Protein AF-A0A1V4SPY4-F1 (afdb_monomer)

Foldseek 3Di:
DPPQLVVLLVVLVVQLVVQLVVLVVVCVVVVHVVSSVVSNVVSNVSSVVSNVVSVVVVVVVVVVVVVPPPPPVPPPPPPPPPPPPDDDDDD

Solvent-accessible surface area (backbone atoms only — not comparable to full-atom values): 5180 Å² total; per-residue (Å²): 131,60,72,67,45,55,48,32,40,53,53,13,53,48,40,27,54,51,30,36,57,51,14,50,54,50,12,65,74,67,75,34,65,67,63,14,51,52,37,31,53,53,21,43,54,54,14,52,49,41,33,51,50,30,52,51,52,52,53,50,51,52,54,49,52,66,71,62,58,66,87,74,83,68,71,66,82,79,72,82,74,84,76,77,80,73,85,84,81,89,135

Organism: Ruminiclostridium hungatei (NCBI:txid48256)

Mean predicted aligned error: 14.37 Å

Radius of gyration: 30.79 Å; Cα contacts (8 Å, |Δi|>4): 60; chains: 1; bounding box: 56×14×103 Å

Secondary structure (DSSP, 8-state):
--HHHHHHHHHHHHHHHHHHHHHHHHHHHHT-HHHHHHHHHHHHHHHHHHHHHHHHHHHHHHHHHHHSS-TTS------------------

Nearest PDB structures (foldseek):
  7a0g-assembly1_FFF  TM=6.537E-01  e=9.069E+00  Serratia marcescens
  5n9j-assembly1_Z  TM=4.064E-01  e=3.245E+00  Schizosaccharomyces pombe

Sequence (91 aa):
MNNTAFGVQLVGWGLVIFGTVFSIAVAVNAGNQVTGLAGIIVSVALGTLLIGFGEIIYLVNKLVENKIAPADSMIAPVNSTDEAEAPEESN

Structure (mmCIF, N/CA/C/O backbone):
data_AF-A0A1V4SPY4-F1
#
_entry.id   AF-A0A1V4SPY4-F1
#
loop_
_atom_site.group_PDB
_atom_site.id
_atom_site.type_symbol
_atom_site.label_atom_id
_atom_site.label_alt_id
_atom_site.label_comp_id
_atom_site.label_asym_id
_atom_site.label_entity_id
_atom_site.label_seq_id
_atom_site.pdbx_PDB_ins_code
_atom_site.Cartn_x
_atom_site.Cartn_y
_atom_site.Cartn_z
_atom_site.occupancy
_atom_site.B_iso_or_equiv
_atom_site.auth_seq_id
_atom_site.auth_comp_id
_atom_site.auth_asym_id
_atom_site.auth_atom_id
_atom_site.pdbx_PDB_model_num
ATOM 1 N N . MET A 1 1 ? -12.072 -8.685 15.464 1.00 54.91 1 MET A N 1
ATOM 2 C CA . MET A 1 1 ? -11.391 -7.489 14.914 1.00 54.91 1 MET A CA 1
ATOM 3 C C . MET A 1 1 ? -12.472 -6.531 14.440 1.00 54.91 1 MET A C 1
ATOM 5 O O . MET A 1 1 ? -13.446 -7.009 13.878 1.00 54.91 1 MET A O 1
ATOM 9 N N . ASN A 1 2 ? -12.360 -5.231 14.724 1.00 62.06 2 ASN A N 1
ATOM 10 C CA . ASN A 1 2 ? -13.357 -4.244 14.294 1.00 62.06 2 ASN A CA 1
ATOM 11 C C . ASN A 1 2 ? -13.314 -4.112 12.756 1.00 62.06 2 ASN A C 1
ATOM 13 O O . ASN A 1 2 ? -12.218 -4.028 12.195 1.00 62.06 2 ASN A O 1
ATOM 17 N N . ASN A 1 3 ? -14.469 -4.105 12.079 1.00 74.06 3 ASN A N 1
ATOM 18 C CA . ASN A 1 3 ? -14.557 -4.115 10.607 1.00 74.06 3 ASN A CA 1
ATOM 19 C C . ASN A 1 3 ? -13.777 -2.951 9.968 1.00 74.06 3 ASN A C 1
ATOM 21 O O . ASN A 1 3 ? -13.184 -3.101 8.902 1.00 74.06 3 ASN A O 1
ATOM 25 N N . THR A 1 4 ? -13.698 -1.817 10.664 1.00 70.50 4 THR A N 1
ATOM 26 C CA . THR A 1 4 ? -12.949 -0.630 10.237 1.00 70.50 4 THR A CA 1
ATOM 27 C C . THR A 1 4 ? -11.434 -0.852 10.235 1.00 70.50 4 THR A C 1
ATOM 29 O O . THR A 1 4 ? -10.758 -0.451 9.294 1.00 70.50 4 THR A O 1
ATOM 32 N N . ALA A 1 5 ? -10.886 -1.533 11.247 1.00 70.56 5 ALA A N 1
ATOM 33 C CA . ALA A 1 5 ? -9.447 -1.801 11.331 1.00 70.56 5 ALA A CA 1
ATOM 34 C C . ALA A 1 5 ? -8.998 -2.792 10.246 1.00 70.56 5 ALA A C 1
ATOM 36 O O . ALA A 1 5 ? -7.957 -2.606 9.621 1.00 70.56 5 ALA A O 1
ATOM 37 N N . PHE A 1 6 ? -9.828 -3.802 9.970 1.00 79.94 6 PHE A N 1
ATOM 38 C CA . PHE A 1 6 ? -9.597 -4.740 8.873 1.00 79.94 6 PHE A CA 1
ATOM 39 C C . PHE A 1 6 ? -9.647 -4.042 7.503 1.00 79.94 6 PHE A C 1
ATOM 41 O O . PHE A 1 6 ? -8.779 -4.271 6.663 1.00 79.94 6 PHE A O 1
ATOM 48 N N . GLY A 1 7 ? -10.607 -3.131 7.296 1.00 82.50 7 GLY A N 1
ATOM 49 C CA . GLY A 1 7 ? -10.706 -2.342 6.066 1.00 82.50 7 GLY A CA 1
ATOM 50 C C . GLY A 1 7 ? -9.482 -1.458 5.815 1.00 82.50 7 GLY A C 1
ATOM 51 O O . GLY A 1 7 ? -8.948 -1.450 4.709 1.00 82.50 7 GLY A O 1
ATOM 52 N N . VAL A 1 8 ? -8.983 -0.766 6.844 1.00 85.31 8 VAL A N 1
ATOM 53 C CA . VAL A 1 8 ? -7.785 0.084 6.727 1.00 85.31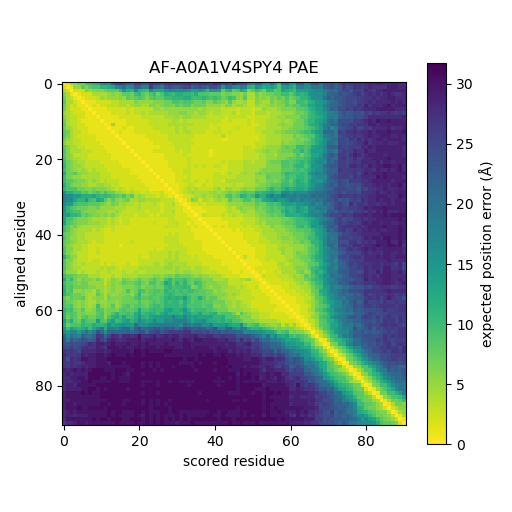 8 VAL A CA 1
ATOM 54 C C . VAL A 1 8 ? -6.534 -0.744 6.421 1.00 85.31 8 VAL A C 1
ATOM 56 O O . VAL A 1 8 ? -5.733 -0.346 5.576 1.00 85.31 8 VAL A O 1
ATOM 59 N N . GLN A 1 9 ? -6.387 -1.921 7.037 1.00 85.00 9 GLN A N 1
ATOM 60 C CA . GLN A 1 9 ? -5.282 -2.832 6.728 1.00 85.00 9 GLN A CA 1
ATOM 61 C C . GLN A 1 9 ? -5.340 -3.338 5.282 1.00 85.00 9 GLN A C 1
ATOM 63 O O . GLN A 1 9 ? -4.321 -3.330 4.593 1.00 85.00 9 GLN A O 1
ATOM 68 N N . LEU A 1 10 ? -6.525 -3.730 4.804 1.00 89.75 10 LEU A N 1
ATOM 69 C CA . LEU A 1 10 ? -6.719 -4.186 3.427 1.00 89.75 10 LEU A CA 1
ATOM 70 C C . LEU A 1 10 ? -6.370 -3.083 2.416 1.00 89.75 10 LEU A C 1
ATOM 72 O O . LEU A 1 10 ? -5.664 -3.342 1.443 1.00 89.75 10 LEU A O 1
ATOM 76 N N . VAL A 1 11 ? -6.819 -1.848 2.663 1.00 89.88 11 VAL A N 1
ATOM 77 C CA . VAL A 1 11 ? -6.502 -0.685 1.818 1.00 89.88 11 VAL A CA 1
ATOM 78 C C . VAL A 1 11 ? -5.006 -0.376 1.847 1.00 89.88 11 VAL A C 1
ATOM 80 O O . VAL A 1 11 ? -4.417 -0.140 0.795 1.00 89.88 11 VAL A O 1
ATOM 83 N N . GLY A 1 12 ? -4.374 -0.424 3.022 1.00 90.38 12 GLY A N 1
ATOM 84 C CA . GLY A 1 12 ? -2.939 -0.191 3.168 1.00 90.38 12 GLY A CA 1
ATOM 85 C C . GLY A 1 12 ? -2.100 -1.199 2.382 1.00 90.38 12 GLY A C 1
ATOM 86 O O . GLY A 1 12 ? -1.284 -0.799 1.554 1.00 90.38 12 GLY A O 1
ATOM 87 N N . TRP A 1 13 ? -2.348 -2.500 2.558 1.00 91.06 13 TRP A N 1
ATOM 88 C CA . TRP A 1 13 ? -1.672 -3.549 1.783 1.00 91.06 13 TRP A CA 1
ATOM 89 C C . TRP A 1 13 ? -1.982 -3.467 0.287 1.00 91.06 13 TRP A C 1
ATOM 91 O O . TRP A 1 13 ? -1.081 -3.632 -0.537 1.00 91.06 13 TRP A O 1
ATOM 101 N N . GLY A 1 14 ? -3.232 -3.161 -0.070 1.00 92.69 14 GLY A N 1
ATOM 102 C CA . GLY A 1 14 ? -3.638 -2.942 -1.455 1.00 92.69 14 GLY A CA 1
ATOM 103 C C . GLY A 1 14 ? -2.843 -1.816 -2.114 1.00 92.69 14 GLY A C 1
ATOM 104 O O . GLY A 1 14 ? -2.368 -1.980 -3.235 1.00 92.69 14 GLY A O 1
ATOM 105 N N . LEU A 1 15 ? -2.620 -0.713 -1.397 1.00 93.38 15 LEU A N 1
ATOM 106 C CA . LEU A 1 15 ? -1.834 0.419 -1.880 1.00 93.38 15 LEU A CA 1
ATOM 107 C C . LEU A 1 15 ? -0.350 0.065 -2.059 1.00 93.38 15 LEU A C 1
ATOM 109 O O . LEU A 1 15 ? 0.241 0.456 -3.065 1.00 93.38 15 LEU A O 1
ATOM 113 N N . VAL A 1 16 ? 0.238 -0.725 -1.153 1.00 93.94 16 VAL A N 1
ATOM 114 C CA . VAL A 1 16 ? 1.620 -1.215 -1.314 1.00 93.94 16 VAL A CA 1
ATOM 115 C C . VAL A 1 16 ? 1.754 -2.077 -2.568 1.00 93.94 16 VAL A C 1
ATOM 117 O O . VAL A 1 16 ? 2.644 -1.843 -3.387 1.00 93.94 16 VAL A O 1
ATOM 120 N N . ILE A 1 17 ? 0.870 -3.064 -2.739 1.00 94.44 17 ILE A N 1
ATOM 121 C CA . ILE A 1 17 ? 0.931 -4.007 -3.864 1.00 94.44 17 ILE A CA 1
ATOM 122 C C . ILE A 1 17 ? 0.687 -3.271 -5.182 1.00 94.44 17 ILE A C 1
ATOM 124 O O . ILE A 1 17 ? 1.494 -3.372 -6.107 1.00 94.44 17 ILE A O 1
ATOM 128 N N . PHE A 1 18 ? -0.392 -2.490 -5.256 1.00 95.06 18 PHE A N 1
ATOM 129 C CA . PHE A 1 18 ? -0.746 -1.737 -6.454 1.00 95.06 18 PHE A CA 1
ATOM 130 C C . PHE A 1 18 ? 0.341 -0.729 -6.822 1.00 95.06 18 PHE A C 1
ATOM 132 O O . PHE A 1 18 ? 0.792 -0.689 -7.966 1.00 95.06 18 PHE A O 1
ATOM 139 N N . GLY A 1 19 ? 0.810 0.044 -5.844 1.00 92.69 19 GLY A N 1
ATOM 140 C CA . GLY A 1 19 ? 1.853 1.035 -6.048 1.00 92.69 19 GLY A CA 1
ATOM 141 C C . GLY A 1 19 ? 3.176 0.415 -6.497 1.00 92.69 19 GLY A C 1
ATOM 142 O O . GLY A 1 19 ? 3.838 0.964 -7.375 1.00 92.69 19 GLY A O 1
ATOM 143 N N . THR A 1 20 ? 3.523 -0.775 -5.999 1.00 93.25 20 THR A N 1
ATOM 144 C CA . THR A 1 20 ? 4.711 -1.514 -6.454 1.00 93.25 20 THR A CA 1
ATOM 145 C C . THR A 1 20 ? 4.585 -1.942 -7.916 1.00 93.25 20 THR A C 1
ATOM 147 O O . THR A 1 20 ? 5.477 -1.659 -8.715 1.00 93.25 20 THR A O 1
ATOM 150 N N . VAL A 1 21 ? 3.466 -2.568 -8.299 1.00 94.69 21 VAL A N 1
ATOM 151 C CA . VAL A 1 21 ? 3.228 -3.011 -9.686 1.00 94.69 21 VAL A CA 1
ATOM 152 C C . VAL A 1 21 ? 3.213 -1.821 -10.647 1.00 94.69 21 VAL A C 1
ATOM 154 O O . VAL A 1 21 ? 3.868 -1.852 -11.690 1.00 94.69 21 VAL A O 1
ATOM 157 N N . PHE A 1 22 ? 2.519 -0.744 -10.273 1.00 93.44 22 PHE A N 1
ATOM 158 C CA . PHE A 1 22 ? 2.467 0.485 -11.057 1.00 93.44 22 PHE A CA 1
ATOM 159 C C . PHE A 1 22 ? 3.857 1.107 -11.231 1.00 93.44 22 PHE A C 1
ATOM 161 O O . PHE A 1 22 ? 4.238 1.487 -12.335 1.00 93.44 22 PHE A O 1
ATOM 168 N N . SER A 1 23 ? 4.653 1.153 -10.163 1.00 92.44 23 SER A N 1
ATOM 169 C CA . SER A 1 23 ? 6.000 1.727 -10.200 1.00 92.44 23 SER A CA 1
ATOM 170 C C . SER A 1 23 ? 6.952 0.934 -11.091 1.00 92.44 23 SER A C 1
ATOM 172 O O . SER A 1 23 ? 7.769 1.535 -11.784 1.00 92.44 23 SER A O 1
ATOM 174 N N . ILE A 1 24 ? 6.821 -0.395 -11.139 1.00 91.38 24 ILE A N 1
ATOM 175 C CA . ILE A 1 24 ? 7.570 -1.235 -12.085 1.00 91.38 24 ILE A CA 1
ATOM 176 C C . ILE A 1 24 ? 7.184 -0.880 -13.525 1.00 91.38 24 ILE A C 1
ATOM 178 O O . ILE A 1 24 ? 8.067 -0.668 -14.355 1.00 91.38 24 ILE A O 1
ATOM 182 N N . ALA A 1 25 ? 5.887 -0.750 -13.822 1.00 92.00 25 ALA A N 1
ATOM 183 C CA . ALA A 1 25 ? 5.425 -0.358 -15.154 1.00 92.00 25 ALA A CA 1
ATOM 184 C C . ALA A 1 25 ? 5.954 1.029 -15.563 1.00 92.00 25 ALA A C 1
ATOM 186 O O . ALA A 1 25 ? 6.423 1.206 -16.687 1.00 92.00 25 ALA A O 1
ATOM 187 N N . VAL A 1 26 ? 5.955 1.993 -14.636 1.00 90.06 26 VAL A N 1
ATOM 188 C CA . VAL A 1 26 ? 6.544 3.324 -14.854 1.00 90.06 26 VAL A CA 1
ATOM 189 C C . VAL A 1 26 ? 8.050 3.232 -15.095 1.00 90.06 26 VAL A C 1
ATOM 191 O O . VAL A 1 26 ? 8.546 3.881 -16.010 1.00 90.06 26 VAL A O 1
ATOM 194 N N . ALA A 1 27 ? 8.780 2.416 -14.329 1.00 92.00 27 ALA A N 1
ATOM 195 C CA . ALA A 1 27 ? 10.223 2.233 -14.493 1.00 92.00 27 ALA A CA 1
ATOM 196 C C . ALA A 1 27 ? 10.578 1.691 -15.881 1.00 92.00 27 ALA A C 1
ATOM 198 O O . ALA A 1 27 ? 11.500 2.188 -16.528 1.00 92.00 27 ALA A O 1
ATOM 199 N N . VAL A 1 28 ? 9.819 0.688 -16.336 1.00 93.00 28 VAL A N 1
ATOM 200 C CA . VAL A 1 28 ? 9.984 0.068 -17.654 1.00 93.00 28 VAL A CA 1
ATOM 201 C C . VAL A 1 28 ? 9.651 1.067 -18.759 1.00 93.00 28 VAL A C 1
ATOM 203 O O . VAL A 1 28 ? 10.425 1.205 -19.700 1.00 93.00 28 VAL A O 1
ATOM 206 N N . ASN A 1 29 ? 8.550 1.811 -18.627 1.00 92.50 29 ASN A N 1
ATOM 207 C CA . ASN A 1 29 ? 8.130 2.784 -19.635 1.00 92.50 29 ASN A CA 1
ATOM 208 C C . ASN A 1 29 ? 9.057 4.012 -19.711 1.00 92.50 29 ASN A C 1
ATOM 210 O O . ASN A 1 29 ? 9.306 4.540 -20.788 1.00 92.50 29 ASN A O 1
ATOM 214 N N . ALA A 1 30 ? 9.586 4.467 -18.575 1.00 88.00 30 ALA A N 1
ATOM 215 C CA . ALA A 1 30 ? 10.510 5.598 -18.510 1.00 88.00 30 ALA A CA 1
ATOM 216 C C . ALA A 1 30 ? 11.967 5.212 -18.821 1.00 88.00 30 ALA A C 1
ATOM 218 O O . ALA A 1 30 ? 12.814 6.095 -18.949 1.00 88.00 30 ALA A O 1
ATOM 219 N N . GLY A 1 31 ? 12.290 3.913 -18.872 1.00 90.12 31 GLY A N 1
ATOM 220 C CA . GLY A 1 31 ? 13.667 3.422 -18.985 1.00 90.12 31 GLY A CA 1
ATOM 221 C C . GLY A 1 31 ? 14.557 3.798 -17.791 1.00 90.12 31 GLY A C 1
ATOM 222 O O . 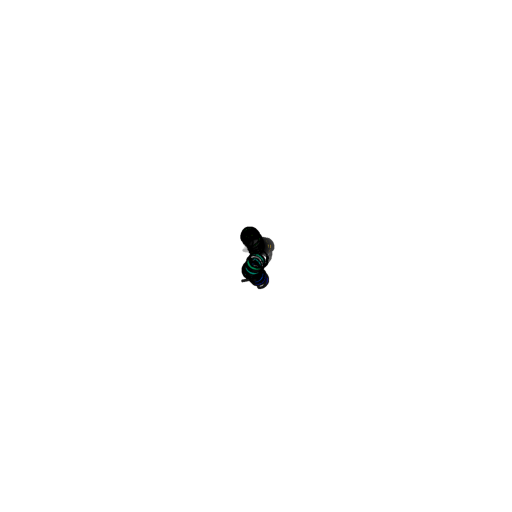GLY A 1 31 ? 15.780 3.718 -17.887 1.00 90.12 31 GLY A O 1
ATOM 223 N N . ASN A 1 32 ? 13.963 4.227 -16.671 1.00 91.94 32 ASN A N 1
ATOM 224 C CA . ASN A 1 32 ? 14.676 4.742 -15.507 1.00 91.94 32 ASN A CA 1
ATOM 225 C C . ASN A 1 32 ? 14.289 3.977 -14.237 1.00 91.94 32 ASN A C 1
ATOM 227 O O . ASN A 1 32 ? 13.193 4.132 -13.690 1.00 91.94 32 ASN A O 1
ATOM 231 N N . GLN A 1 33 ? 15.240 3.198 -13.724 1.00 87.56 33 GLN A N 1
ATOM 232 C CA . GLN A 1 33 ? 15.059 2.412 -12.504 1.00 87.56 33 GLN A CA 1
ATOM 233 C C . GLN A 1 33 ? 14.909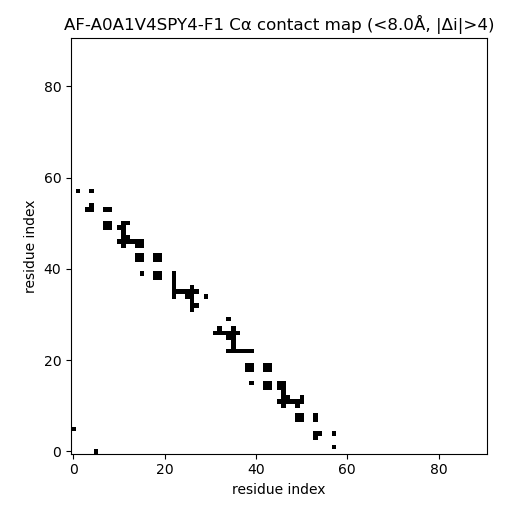 3.284 -11.250 1.00 87.56 33 GLN A C 1
ATOM 235 O O . GLN A 1 33 ? 14.232 2.879 -10.309 1.00 87.56 33 GLN A O 1
ATOM 240 N N . VAL A 1 34 ? 15.476 4.497 -11.240 1.00 90.25 34 VAL A N 1
ATOM 241 C CA . VAL A 1 34 ? 15.390 5.416 -10.093 1.00 90.25 34 VAL A CA 1
ATOM 242 C C . VAL A 1 34 ? 13.951 5.891 -9.887 1.00 90.25 34 VAL A C 1
ATOM 244 O O . VAL A 1 34 ? 13.470 5.927 -8.757 1.00 90.25 34 VAL A O 1
ATOM 247 N N . THR A 1 35 ? 13.230 6.188 -10.972 1.00 85.75 35 THR A N 1
ATOM 248 C CA . THR A 1 35 ? 11.811 6.574 -10.915 1.00 85.75 35 THR A CA 1
ATOM 249 C C . THR A 1 35 ? 10.939 5.426 -10.405 1.00 85.75 35 THR A C 1
ATOM 251 O O . THR A 1 35 ? 10.054 5.647 -9.580 1.00 85.75 35 THR A O 1
ATOM 254 N N . GLY A 1 36 ? 11.230 4.195 -10.834 1.00 88.94 36 GLY A N 1
ATOM 255 C CA . GLY A 1 36 ? 10.574 2.992 -10.321 1.00 88.94 36 GLY A CA 1
ATOM 256 C C . GLY A 1 36 ? 10.787 2.790 -8.829 1.00 88.94 36 GLY A C 1
ATOM 257 O O . GLY A 1 36 ? 9.834 2.607 -8.076 1.00 88.94 36 GLY A O 1
ATOM 258 N N . LEU A 1 37 ? 12.041 2.875 -8.388 1.00 92.12 37 LEU A N 1
ATOM 259 C CA . LEU A 1 37 ? 12.392 2.717 -6.982 1.00 92.12 37 LEU A CA 1
ATOM 260 C C . LEU A 1 37 ? 11.723 3.787 -6.110 1.00 92.12 37 LEU A C 1
ATOM 262 O O . LEU A 1 37 ? 11.173 3.463 -5.060 1.00 92.12 37 LEU A O 1
ATOM 266 N N . ALA A 1 38 ? 11.715 5.043 -6.563 1.00 91.50 38 ALA A N 1
ATOM 267 C CA . ALA A 1 38 ? 11.041 6.132 -5.864 1.00 91.50 38 ALA A CA 1
ATOM 268 C C . ALA A 1 38 ? 9.536 5.859 -5.699 1.00 91.50 38 ALA A C 1
ATOM 270 O O . ALA A 1 38 ? 8.997 6.034 -4.607 1.00 91.50 38 ALA A O 1
ATOM 271 N N . GLY A 1 39 ? 8.870 5.368 -6.749 1.00 90.31 39 GLY A N 1
ATOM 272 C CA . GLY A 1 39 ? 7.455 5.003 -6.685 1.00 90.31 39 GLY A CA 1
ATOM 273 C C . GLY A 1 39 ? 7.167 3.874 -5.687 1.00 90.31 39 GLY A C 1
ATOM 274 O O . GLY A 1 39 ? 6.203 3.958 -4.920 1.00 90.31 39 GLY A O 1
ATOM 275 N N . ILE A 1 40 ? 8.038 2.859 -5.620 1.00 93.56 40 ILE A N 1
ATOM 276 C CA . ILE A 1 40 ? 7.921 1.768 -4.639 1.00 93.56 40 ILE A CA 1
ATOM 277 C C . ILE A 1 40 ? 8.062 2.317 -3.217 1.00 93.56 40 ILE A C 1
ATOM 279 O O . ILE A 1 40 ? 7.218 2.030 -2.371 1.00 93.56 40 ILE A O 1
ATOM 283 N N . ILE A 1 41 ? 9.083 3.139 -2.952 1.00 94.00 41 ILE A N 1
ATOM 284 C CA . ILE A 1 41 ? 9.328 3.715 -1.620 1.00 94.00 41 ILE A CA 1
ATOM 285 C C . ILE A 1 41 ? 8.123 4.533 -1.150 1.00 94.00 41 ILE A C 1
ATOM 287 O O . ILE A 1 41 ? 7.661 4.352 -0.024 1.00 94.00 41 ILE A O 1
ATOM 291 N N . VAL A 1 42 ? 7.581 5.395 -2.015 1.00 93.56 42 VAL A N 1
ATOM 292 C CA . VAL A 1 42 ? 6.403 6.212 -1.690 1.00 93.56 42 VAL A CA 1
ATOM 293 C C . VAL A 1 42 ? 5.187 5.333 -1.399 1.00 93.56 42 VAL A C 1
ATOM 295 O O . VAL A 1 42 ? 4.483 5.559 -0.417 1.00 93.56 42 VAL A O 1
ATOM 298 N N . SER A 1 43 ? 4.963 4.298 -2.208 1.00 92.38 43 SER A N 1
ATOM 299 C CA . SER A 1 43 ? 3.835 3.379 -2.028 1.00 92.38 43 SER A CA 1
ATOM 300 C C . SER A 1 43 ? 3.937 2.599 -0.717 1.00 92.38 43 SER A C 1
ATOM 302 O O . SER A 1 43 ? 2.955 2.481 0.013 1.00 92.38 43 SER A O 1
ATOM 304 N N . VAL A 1 44 ? 5.133 2.112 -0.376 1.00 93.38 44 VAL A N 1
ATOM 305 C CA . VAL A 1 44 ? 5.393 1.437 0.901 1.00 93.38 44 VAL A CA 1
ATOM 306 C C . VAL A 1 44 ? 5.175 2.399 2.067 1.00 93.38 44 VAL A C 1
ATOM 308 O O . VAL A 1 44 ? 4.479 2.038 3.009 1.00 93.38 44 VAL A O 1
ATOM 311 N N . ALA A 1 45 ? 5.709 3.621 1.998 1.00 92.88 45 ALA A N 1
ATOM 312 C C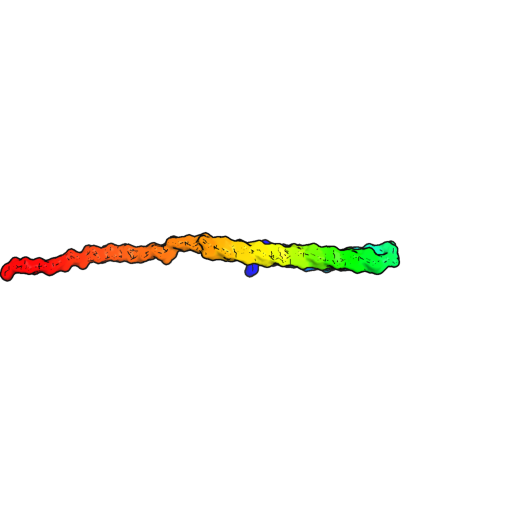A . ALA A 1 45 ? 5.568 4.614 3.062 1.00 92.88 45 ALA A CA 1
ATOM 313 C C . ALA A 1 45 ? 4.102 4.995 3.315 1.00 92.88 45 ALA A C 1
ATOM 315 O O . ALA A 1 45 ? 3.664 5.051 4.461 1.00 92.88 45 ALA A O 1
ATOM 316 N N . LEU A 1 46 ? 3.322 5.223 2.257 1.00 92.31 46 LEU A N 1
ATOM 317 C CA . LEU A 1 46 ? 1.898 5.537 2.384 1.00 92.31 46 LEU A CA 1
ATOM 318 C C . LEU A 1 46 ? 1.093 4.336 2.893 1.00 92.31 46 LEU A C 1
ATOM 320 O O . LEU A 1 46 ? 0.226 4.497 3.750 1.00 92.31 46 LEU A O 1
ATOM 324 N N . GLY A 1 47 ? 1.388 3.131 2.404 1.00 91.38 47 GLY A N 1
ATOM 325 C CA . GLY A 1 47 ? 0.702 1.918 2.835 1.00 91.38 47 GLY A CA 1
ATOM 326 C C . GLY A 1 47 ? 0.947 1.598 4.309 1.00 91.38 47 GLY A C 1
ATOM 327 O O . GLY A 1 47 ? -0.005 1.337 5.046 1.00 91.38 47 GLY A O 1
ATOM 328 N N . THR A 1 48 ? 2.198 1.685 4.772 1.00 90.88 48 THR A N 1
ATOM 329 C CA . THR A 1 48 ? 2.538 1.470 6.187 1.00 90.88 48 THR A CA 1
ATOM 330 C C . THR A 1 48 ? 1.966 2.560 7.084 1.00 90.88 48 THR A C 1
ATOM 332 O O . THR A 1 48 ? 1.479 2.244 8.169 1.00 90.88 48 THR A O 1
ATOM 335 N N . LEU A 1 49 ? 1.940 3.818 6.628 1.00 90.81 49 LEU A N 1
ATOM 336 C CA . LEU A 1 49 ? 1.301 4.915 7.354 1.00 90.81 49 LEU A CA 1
ATOM 337 C C . LEU A 1 49 ? -0.194 4.646 7.567 1.00 90.81 49 LEU A C 1
ATOM 339 O O . LEU A 1 49 ? -0.686 4.810 8.680 1.00 90.81 49 LEU A O 1
ATOM 343 N N . LEU A 1 50 ? -0.909 4.203 6.527 1.00 88.00 50 LEU A N 1
ATOM 344 C CA . LEU A 1 50 ? -2.333 3.871 6.623 1.00 88.00 50 LEU A CA 1
ATOM 345 C C . LEU A 1 50 ? -2.580 2.712 7.593 1.00 88.00 50 LEU A C 1
ATOM 347 O O . LEU A 1 50 ? -3.459 2.812 8.448 1.00 88.00 50 LEU A O 1
ATOM 351 N N . ILE A 1 51 ? -1.778 1.647 7.505 1.00 89.69 51 ILE A N 1
ATOM 352 C CA . ILE A 1 51 ? -1.860 0.503 8.424 1.00 89.69 51 ILE A CA 1
ATOM 353 C C . ILE A 1 51 ? -1.634 0.968 9.870 1.00 89.69 51 ILE A C 1
ATOM 355 O O . ILE A 1 51 ? -2.458 0.682 10.740 1.00 89.69 51 ILE A O 1
ATOM 359 N N . GLY A 1 52 ? -0.571 1.740 10.115 1.00 86.12 52 GLY A N 1
ATOM 360 C CA . GLY A 1 52 ? -0.234 2.260 11.441 1.00 86.12 52 GLY A CA 1
ATOM 361 C C . GLY A 1 52 ? -1.302 3.201 12.006 1.00 86.12 52 GLY A C 1
ATOM 362 O O . GLY A 1 52 ? -1.675 3.080 13.171 1.00 86.12 52 GLY A O 1
ATOM 363 N N . PHE A 1 53 ? -1.870 4.091 11.185 1.00 81.31 53 PHE A N 1
ATOM 364 C CA . PHE A 1 53 ? -2.994 4.938 11.600 1.00 81.31 53 PHE A CA 1
ATOM 365 C C . PHE A 1 53 ? -4.226 4.114 11.988 1.00 81.31 53 PHE A C 1
ATOM 367 O O . PHE A 1 53 ? -4.892 4.441 12.971 1.00 81.31 53 PHE A O 1
ATOM 374 N N . GLY A 1 54 ? -4.518 3.030 11.262 1.00 82.00 54 GLY A N 1
ATOM 375 C CA . GLY A 1 54 ? -5.600 2.107 11.605 1.00 82.00 54 GLY A CA 1
ATOM 376 C C . GLY A 1 54 ? -5.422 1.471 12.986 1.00 82.00 54 GLY A C 1
ATOM 377 O O . GLY A 1 54 ? -6.379 1.397 13.761 1.00 82.00 54 GLY A O 1
ATOM 378 N N . GLU A 1 55 ? -4.196 1.065 13.325 1.00 83.38 55 GLU A N 1
ATOM 379 C CA . GLU A 1 55 ? -3.873 0.522 14.650 1.00 83.38 55 GLU A CA 1
ATOM 380 C C . GLU A 1 55 ? -3.998 1.570 15.757 1.00 83.38 55 GLU A C 1
ATOM 382 O O . GLU A 1 55 ? -4.580 1.284 16.805 1.00 83.38 55 GLU A O 1
ATOM 387 N N . ILE A 1 56 ? -3.530 2.799 15.516 1.00 83.44 56 ILE A N 1
ATOM 388 C CA . ILE A 1 56 ? -3.655 3.905 16.474 1.00 83.44 56 ILE A CA 1
ATOM 389 C C . ILE A 1 56 ? -5.130 4.203 16.755 1.00 83.44 56 ILE A C 1
ATOM 391 O O . ILE A 1 56 ? -5.519 4.297 17.917 1.00 83.44 56 ILE A O 1
ATOM 395 N N . ILE A 1 57 ? -5.971 4.301 15.720 1.00 79.88 57 ILE A N 1
ATOM 396 C CA . ILE A 1 57 ? -7.412 4.545 15.887 1.00 79.88 57 ILE A CA 1
ATOM 397 C C . ILE A 1 57 ? -8.068 3.411 16.676 1.00 79.88 57 ILE A C 1
ATOM 399 O O . ILE A 1 57 ? -8.877 3.671 17.567 1.00 79.88 57 ILE A O 1
ATOM 403 N N . TYR A 1 58 ? -7.716 2.154 16.393 1.00 82.50 58 TYR A N 1
ATOM 404 C CA . TYR A 1 58 ? -8.217 1.017 17.163 1.00 82.50 58 TYR A CA 1
ATOM 405 C C . TYR A 1 58 ? -7.828 1.118 18.645 1.00 82.50 58 TYR A C 1
ATOM 407 O O . TYR A 1 58 ? -8.667 0.912 19.523 1.00 82.50 58 TYR A O 1
ATOM 415 N N . LEU A 1 59 ? -6.577 1.479 18.926 1.00 82.50 59 LEU A N 1
ATOM 416 C CA . LEU A 1 59 ? -6.061 1.599 20.285 1.00 82.50 59 LEU A CA 1
ATOM 417 C C . LEU A 1 59 ? -6.725 2.758 21.044 1.00 82.50 59 LEU A C 1
ATOM 419 O O . LEU A 1 59 ? -7.110 2.590 22.201 1.00 82.50 59 LEU A O 1
ATOM 423 N N . VAL A 1 60 ? -6.931 3.899 20.379 1.00 84.06 60 VAL A N 1
ATOM 424 C CA . VAL A 1 60 ? -7.653 5.059 20.923 1.00 84.06 60 VAL A CA 1
ATOM 425 C C . VAL A 1 60 ? -9.119 4.722 21.187 1.00 84.06 60 VAL A C 1
ATOM 427 O O . VAL A 1 60 ? -9.595 4.990 22.285 1.00 84.06 60 VAL A O 1
ATOM 430 N N . ASN A 1 61 ? -9.824 4.084 20.249 1.00 79.81 61 ASN A N 1
ATOM 431 C CA . ASN A 1 61 ? -11.216 3.674 20.461 1.00 79.81 61 ASN A CA 1
ATOM 432 C C . ASN A 1 61 ? -11.346 2.726 21.654 1.00 79.81 61 ASN A C 1
ATOM 434 O O . ASN A 1 61 ? -12.227 2.913 22.485 1.00 79.81 61 ASN A O 1
ATOM 438 N N . LYS A 1 62 ? -10.417 1.776 21.800 1.00 79.62 62 LYS A N 1
ATOM 439 C CA . LYS A 1 62 ? -10.389 0.870 22.952 1.00 79.62 62 LYS A CA 1
ATOM 440 C C . LYS A 1 62 ? -10.109 1.604 24.270 1.00 79.62 62 LYS A C 1
ATOM 442 O O . LYS A 1 62 ? -10.695 1.276 25.297 1.00 79.62 62 LYS A O 1
ATOM 447 N N . LEU A 1 63 ? -9.211 2.593 24.262 1.00 80.25 63 LEU A N 1
ATOM 448 C CA . LEU A 1 63 ? -8.933 3.448 25.423 1.00 80.25 63 LEU A CA 1
ATOM 449 C C . LEU A 1 63 ? -10.152 4.288 25.815 1.00 80.25 63 LEU A C 1
ATOM 451 O O . LEU A 1 63 ? -10.417 4.450 27.003 1.00 80.25 63 LEU A O 1
ATOM 455 N N . VAL A 1 64 ? -10.886 4.812 24.832 1.00 77.88 64 VAL A N 1
ATOM 456 C CA . VAL A 1 64 ? -12.107 5.591 25.053 1.00 77.88 64 VAL A CA 1
ATOM 457 C C . VAL A 1 64 ? -13.235 4.695 25.567 1.00 77.88 64 VAL A C 1
ATOM 459 O O . VAL A 1 64 ? -13.810 5.022 26.597 1.00 77.88 64 VAL A O 1
ATOM 462 N N . GLU A 1 65 ? -13.493 3.535 24.953 1.00 71.94 65 GLU A N 1
ATOM 463 C CA . GLU A 1 65 ? -14.480 2.558 25.450 1.00 71.94 65 GLU A CA 1
ATOM 464 C C . GLU A 1 65 ? -14.195 2.141 26.897 1.00 71.94 65 GLU A C 1
ATOM 466 O O . GLU A 1 65 ? -15.102 2.136 27.722 1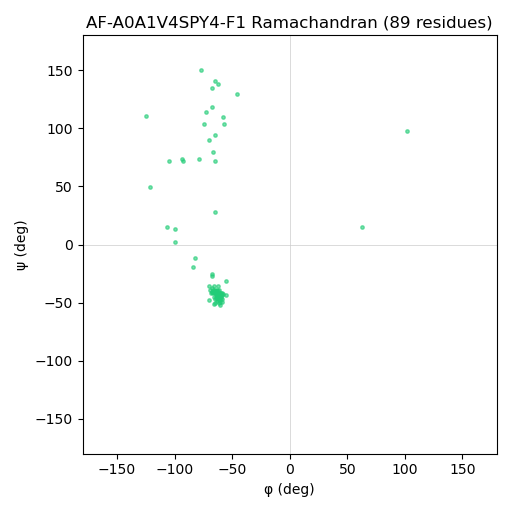.00 71.94 65 GLU A O 1
ATOM 471 N N . ASN A 1 66 ? -12.931 1.884 27.250 1.00 60.34 66 ASN A N 1
ATOM 472 C CA . ASN A 1 66 ? -12.560 1.549 28.628 1.00 60.34 66 ASN A CA 1
ATOM 473 C C . ASN A 1 66 ? -12.731 2.713 29.619 1.00 60.34 66 ASN A C 1
ATOM 475 O O . ASN A 1 66 ? -12.896 2.465 30.810 1.00 60.34 66 ASN A O 1
ATOM 479 N N . LYS A 1 67 ? -12.682 3.974 29.169 1.00 58.84 67 LYS A N 1
ATOM 480 C CA . LYS A 1 67 ? -12.953 5.142 30.026 1.00 58.84 67 LYS A CA 1
ATOM 481 C C . LYS A 1 67 ? -14.442 5.467 30.163 1.00 58.84 67 LYS A C 1
ATOM 483 O O . LYS A 1 67 ? -14.803 6.168 31.101 1.00 58.84 67 LYS A O 1
ATOM 488 N N . ILE A 1 68 ? -15.279 4.973 29.250 1.00 52.75 68 ILE A N 1
ATOM 489 C CA . ILE A 1 68 ? -16.744 5.121 29.267 1.00 52.75 68 ILE A CA 1
ATOM 490 C C . ILE A 1 68 ? -17.407 3.785 29.651 1.00 52.75 68 ILE A C 1
ATOM 492 O O . ILE A 1 68 ? -18.606 3.623 29.469 1.00 52.75 68 ILE A O 1
ATOM 496 N N . ALA A 1 69 ? -16.671 2.812 30.204 1.00 46.84 69 ALA A N 1
ATOM 497 C CA . ALA A 1 69 ? -17.313 1.726 30.936 1.00 46.84 69 ALA A CA 1
ATOM 498 C C . ALA A 1 69 ? -18.119 2.394 32.062 1.00 46.84 69 ALA A C 1
ATOM 500 O O . ALA A 1 69 ? -17.516 3.029 32.934 1.00 46.84 69 ALA A O 1
ATOM 501 N N . PRO A 1 70 ? -19.460 2.376 31.989 1.00 46.72 70 PRO A N 1
ATOM 502 C CA . PRO A 1 70 ? -20.268 3.164 32.889 1.00 46.72 70 PRO A CA 1
ATOM 503 C C . PRO A 1 70 ? -20.007 2.663 34.302 1.00 46.72 70 PRO A C 1
ATOM 505 O O . PRO A 1 70 ? -19.966 1.457 34.558 1.00 46.72 70 PRO A O 1
ATOM 508 N N . ALA A 1 71 ? -19.884 3.598 35.234 1.00 50.44 71 ALA A N 1
ATOM 509 C CA . ALA A 1 71 ? -19.920 3.340 36.666 1.00 50.44 71 ALA A CA 1
ATOM 510 C C . ALA A 1 71 ? -21.303 2.813 37.137 1.00 50.44 71 ALA A C 1
ATOM 512 O O . ALA A 1 71 ? -21.673 3.014 38.287 1.00 50.44 71 ALA A O 1
ATOM 513 N N . ASP A 1 72 ? -22.059 2.128 36.270 1.00 43.50 72 ASP A N 1
ATOM 514 C CA . ASP A 1 72 ? -23.433 1.666 36.497 1.00 43.50 72 ASP A CA 1
ATOM 515 C C . ASP A 1 72 ? -23.521 0.180 36.884 1.00 43.50 72 ASP A C 1
ATOM 517 O O . ASP A 1 72 ? -24.615 -0.334 37.100 1.00 43.50 72 ASP A O 1
ATOM 521 N N . SER A 1 73 ? -22.401 -0.540 37.031 1.00 49.91 73 SER A N 1
ATOM 522 C CA . SER A 1 73 ? -22.417 -1.924 37.548 1.00 49.91 73 SER A CA 1
ATOM 523 C C . SER A 1 73 ? -22.056 -2.054 39.032 1.00 49.91 73 SER A C 1
ATOM 525 O O . SER A 1 73 ? -21.802 -3.161 39.503 1.00 49.91 73 SER A O 1
ATOM 527 N N . MET A 1 74 ? -22.038 -0.955 39.786 1.00 47.28 74 MET A N 1
ATOM 528 C CA . MET A 1 74 ? -22.026 -0.990 41.252 1.00 47.28 74 MET A CA 1
ATOM 529 C C . MET A 1 74 ? -23.243 -0.242 41.804 1.00 47.28 74 MET A C 1
ATOM 531 O O . MET A 1 74 ? -23.151 0.570 42.719 1.00 47.28 74 MET A O 1
ATOM 535 N N . ILE A 1 75 ? -24.427 -0.573 41.280 1.00 49.47 75 ILE A N 1
ATOM 536 C CA . ILE A 1 75 ? -25.617 -0.561 42.129 1.00 49.47 75 ILE A CA 1
ATOM 537 C C . ILE A 1 75 ? -25.353 -1.655 43.164 1.00 49.47 75 ILE A C 1
ATOM 539 O O . ILE A 1 75 ? -25.549 -2.842 42.902 1.00 49.47 75 ILE A O 1
ATOM 543 N N . ALA A 1 76 ? -24.809 -1.258 44.317 1.00 49.62 76 ALA A N 1
ATOM 544 C CA . ALA A 1 76 ? -24.886 -2.073 45.514 1.00 49.62 76 ALA A CA 1
ATOM 545 C C . ALA A 1 76 ? -26.340 -2.549 45.616 1.00 49.62 76 ALA A C 1
ATOM 547 O O . ALA A 1 76 ? -27.237 -1.708 45.489 1.00 49.62 76 ALA A O 1
ATOM 548 N N . PRO A 1 77 ? -26.618 -3.852 45.796 1.00 49.72 77 PRO A N 1
ATOM 549 C CA . PRO A 1 77 ? -27.942 -4.232 46.232 1.00 49.72 77 PRO A CA 1
ATOM 550 C C . PRO A 1 77 ? -28.161 -3.485 47.548 1.00 49.72 77 PRO A C 1
ATOM 552 O O . PRO A 1 77 ? -27.571 -3.826 48.572 1.00 49.72 77 PRO A O 1
ATOM 555 N N . VAL A 1 78 ? -28.956 -2.416 47.502 1.00 51.34 78 VAL A N 1
ATOM 556 C CA . VAL A 1 78 ? -29.586 -1.836 48.680 1.00 51.34 78 VAL A CA 1
ATOM 557 C C . VAL A 1 78 ? -30.568 -2.908 49.121 1.00 51.34 78 VAL A C 1
ATOM 559 O O . VAL A 1 78 ? -31.743 -2.896 48.773 1.00 51.34 78 VAL A O 1
ATOM 562 N N . ASN A 1 79 ? -30.035 -3.918 49.806 1.00 45.72 79 ASN A N 1
ATOM 563 C CA . ASN A 1 79 ? -30.822 -4.759 50.668 1.00 45.72 79 ASN A CA 1
ATOM 564 C C . ASN A 1 79 ? -31.188 -3.859 51.844 1.00 45.72 79 ASN A C 1
ATOM 566 O O . ASN A 1 79 ? -30.422 -3.710 52.796 1.00 45.72 79 ASN A O 1
ATOM 570 N N . SER A 1 80 ? -32.318 -3.172 51.709 1.00 52.62 80 SER A N 1
ATOM 571 C CA . SER A 1 80 ? -33.031 -2.540 52.807 1.00 52.62 80 SER A CA 1
ATOM 572 C C . SER A 1 80 ? -33.524 -3.639 53.750 1.00 52.62 80 SER A C 1
ATOM 574 O O . SER A 1 80 ? -34.705 -3.967 53.783 1.00 52.62 80 SER A O 1
ATOM 576 N N . THR A 1 81 ? -32.594 -4.240 54.483 1.00 53.75 81 THR A N 1
ATOM 577 C CA . THR A 1 81 ? -32.868 -4.929 5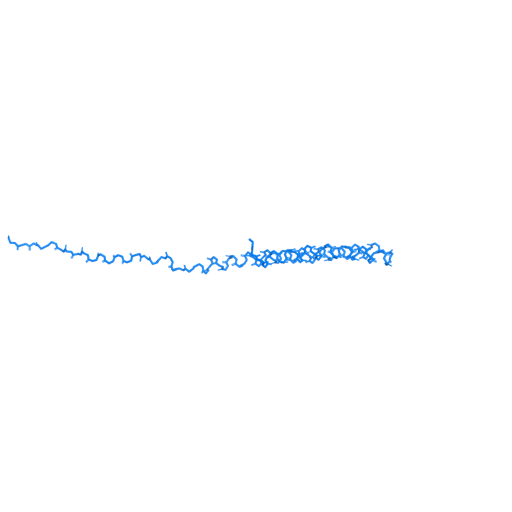5.742 1.00 53.75 81 THR A CA 1
ATOM 578 C C . THR A 1 81 ? -32.660 -3.896 56.839 1.00 53.75 81 THR A C 1
ATOM 580 O O . THR A 1 81 ? -31.670 -3.929 57.562 1.00 53.75 81 THR A O 1
ATOM 583 N N . ASP A 1 82 ? -33.591 -2.946 56.925 1.00 49.41 82 ASP 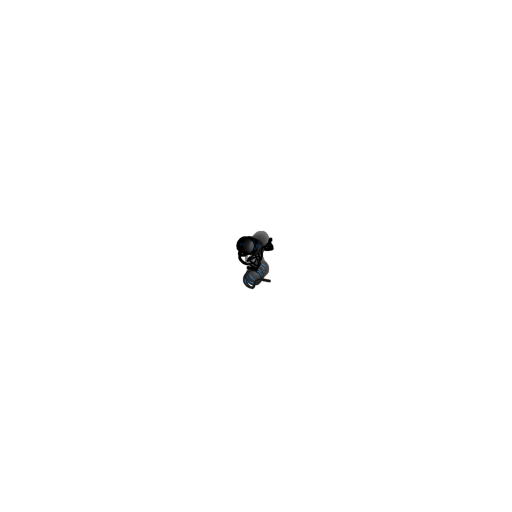A N 1
ATOM 584 C CA . ASP A 1 82 ? -33.943 -2.352 58.213 1.00 49.41 82 ASP A CA 1
ATOM 585 C C . ASP A 1 82 ? -34.878 -3.352 58.904 1.00 49.41 82 ASP A C 1
ATOM 587 O O . ASP A 1 82 ? -36.090 -3.182 58.966 1.00 49.41 82 ASP A O 1
ATOM 591 N N . GLU A 1 83 ? -34.289 -4.446 59.378 1.00 58.12 83 GLU A N 1
ATOM 592 C CA . GLU A 1 83 ? -34.834 -5.231 60.481 1.00 58.12 83 GLU A CA 1
ATOM 593 C C . GLU A 1 83 ? -33.959 -4.901 61.693 1.00 58.12 83 GLU A C 1
ATOM 595 O O . GLU A 1 83 ? -33.087 -5.652 62.123 1.00 58.12 83 GLU A O 1
ATOM 600 N N . ALA A 1 84 ? -34.143 -3.678 62.188 1.00 50.00 84 ALA A N 1
ATOM 601 C CA . ALA A 1 84 ? -33.747 -3.288 63.528 1.00 50.00 84 ALA A CA 1
ATOM 602 C C . ALA A 1 84 ? -34.965 -3.480 64.443 1.00 50.00 84 ALA A C 1
ATOM 604 O O . ALA A 1 84 ? -35.605 -2.513 64.850 1.00 50.00 84 ALA A O 1
ATOM 605 N N . GLU A 1 85 ? -35.306 -4.733 64.756 1.00 54.22 85 GLU A N 1
ATOM 606 C CA . GLU A 1 85 ? -36.046 -5.008 65.989 1.00 54.22 85 GLU A CA 1
ATOM 607 C C . GLU A 1 85 ? -35.056 -4.864 67.148 1.00 54.22 85 GLU A C 1
ATOM 609 O O . GLU A 1 85 ? -34.169 -5.692 67.370 1.00 54.22 85 GLU A O 1
ATOM 614 N N . ALA A 1 86 ? -35.167 -3.737 67.849 1.00 54.94 86 ALA A N 1
ATOM 615 C CA . ALA A 1 86 ? -34.528 -3.538 69.136 1.00 54.94 86 ALA A CA 1
ATOM 616 C C . ALA A 1 86 ? -35.132 -4.518 70.162 1.00 54.94 86 ALA A C 1
ATOM 618 O O . ALA A 1 86 ? -36.348 -4.719 70.159 1.00 54.94 86 ALA A O 1
ATOM 619 N N . PRO A 1 87 ? -34.328 -5.108 71.064 1.00 51.34 87 PRO A N 1
ATOM 620 C CA . PRO A 1 87 ? -34.867 -5.869 72.181 1.00 51.34 87 PRO A CA 1
ATOM 621 C C . PRO A 1 87 ? -35.593 -4.911 73.136 1.00 51.34 87 PRO A C 1
ATOM 623 O O . PRO A 1 87 ? -34.971 -4.008 73.696 1.00 51.34 87 PRO A O 1
ATOM 626 N N . GLU A 1 88 ? -36.901 -5.098 73.329 1.00 56.31 88 GLU A N 1
ATOM 627 C CA . GLU A 1 88 ? -37.615 -4.459 74.435 1.00 56.31 88 GLU A CA 1
ATOM 628 C C . GLU A 1 88 ? -37.225 -5.140 75.755 1.00 56.31 88 GLU A C 1
ATOM 630 O O . GLU A 1 88 ? -37.502 -6.317 75.990 1.00 56.31 88 GLU A O 1
ATOM 635 N N . GLU A 1 89 ? -36.555 -4.380 76.621 1.00 48.75 89 GLU A N 1
ATOM 636 C CA . GLU A 1 89 ? -36.463 -4.661 78.052 1.00 48.75 89 GLU A CA 1
ATOM 637 C C . GLU A 1 89 ? -37.765 -4.256 78.771 1.00 48.75 89 GLU A C 1
ATOM 639 O O . GLU A 1 89 ? -38.375 -3.237 78.448 1.00 48.75 89 GLU A O 1
ATOM 644 N N . SER A 1 90 ? -38.060 -4.989 79.854 1.00 43.41 90 SER A N 1
ATOM 645 C CA . SER A 1 90 ? -38.895 -4.649 81.027 1.00 43.41 90 SER A CA 1
ATOM 646 C C . SER A 1 90 ? -40.325 -5.218 81.112 1.00 43.41 90 SER A C 1
ATOM 648 O O . SER A 1 90 ? -41.301 -4.665 80.610 1.00 43.41 90 SER A O 1
ATOM 650 N N . ASN A 1 91 ? -40.461 -6.315 81.868 1.00 45.47 91 ASN A N 1
ATOM 651 C CA . ASN A 1 91 ? -40.928 -6.273 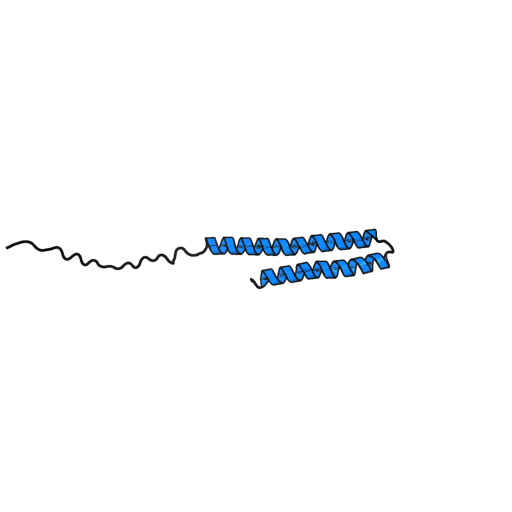83.267 1.00 45.47 91 ASN A CA 1
ATOM 652 C C . ASN A 1 91 ? -40.533 -7.549 84.021 1.00 45.47 91 ASN A C 1
ATOM 654 O O . ASN A 1 91 ? -40.791 -8.651 83.490 1.00 45.47 91 ASN A O 1
#

pLDDT: mean 76.57, std 17.8, range [43.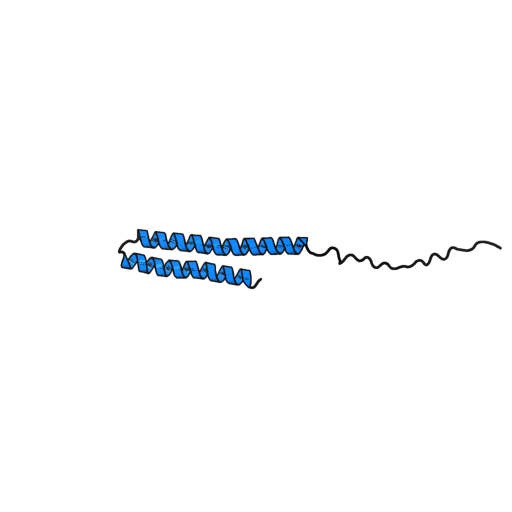41, 95.06]